Protein AF-A0A850EZS3-F1 (afdb_monomer_lite)

Radius of gyration: 17.4 Å; chains: 1; bounding box: 46×22×54 Å

pLDDT: mean 84.57, std 13.51, range [43.41, 96.56]

Secondary structure (DSSP, 8-state):
--HHHHHHTS-SHHHHHHHHHHHHHHHHHHHHHHHHHHHT-HHHHHHHHHHHHHHHHHHHHHHHHTHHHHHHTS-----GGG-HHHHHHHHHHHHHHHTTPPP--S----

Sequence (110 aa):
MSYEDIVISQSILPPVFYHLISIVFFFFLLYGKSLVTRKKNRMIFILYTLFVIFSASVQFALFTHGTKFAQGFLHINLNVDAYDSIWYGALFYALAYLFAMPRNIFVKYV

Foldseek 3Di:
DDPVVLLVPDDPVLLVVLLVVLVVVLVVLLVLLVVLLVVPDPVSLVVSLVVLLVQLVLLVCCLPVPQCCCCPPVVHNDRRVSDPSSNVVSNVSSVSSNVSRHDDPPDDDD

Structure (mmCIF, N/CA/C/O backbone):
data_AF-A0A850EZS3-F1
#
_entry.id   AF-A0A850EZS3-F1
#
loop_
_atom_site.group_PDB
_atom_site.id
_atom_site.type_symbol
_atom_site.label_atom_id
_atom_site.label_alt_id
_atom_site.label_comp_id
_atom_site.label_asym_id
_atom_site.label_entity_id
_atom_site.label_seq_id
_atom_site.pdbx_PDB_ins_code
_atom_site.Cartn_x
_atom_site.Cartn_y
_atom_site.Cartn_z
_atom_site.occupancy
_atom_site.B_iso_or_equiv
_atom_site.auth_seq_id
_atom_site.auth_comp_id
_atom_site.auth_asym_id
_atom_site.auth_atom_id
_atom_site.pdbx_PDB_model_num
ATOM 1 N N . MET A 1 1 ? 26.120 -5.586 -26.198 1.00 46.16 1 MET A N 1
ATOM 2 C CA . MET A 1 1 ? 25.334 -4.495 -25.589 1.00 46.16 1 MET A CA 1
ATOM 3 C C . MET A 1 1 ? 25.195 -4.852 -24.124 1.00 46.16 1 MET A C 1
ATOM 5 O O . MET A 1 1 ? 24.742 -5.959 -23.851 1.00 46.16 1 MET A O 1
ATOM 9 N N . SER A 1 2 ? 25.767 -4.047 -23.230 1.00 43.41 2 SER A N 1
ATOM 10 C CA . SER A 1 2 ? 25.884 -4.396 -21.811 1.00 43.41 2 SER A CA 1
ATOM 11 C C . SER A 1 2 ? 24.519 -4.252 -21.140 1.00 43.41 2 SER A C 1
ATOM 13 O O . SER A 1 2 ? 23.756 -3.359 -21.496 1.00 43.41 2 SER A O 1
ATOM 15 N N . TYR A 1 3 ? 24.193 -5.132 -20.191 1.00 52.84 3 TYR A N 1
ATOM 16 C CA . TYR A 1 3 ? 22.919 -5.129 -19.452 1.00 52.84 3 TYR A CA 1
ATOM 17 C C . TYR A 1 3 ? 22.612 -3.762 -18.810 1.00 52.84 3 TYR A C 1
ATOM 19 O O . TYR A 1 3 ? 21.455 -3.366 -18.697 1.00 52.84 3 TYR A O 1
ATOM 27 N N . GLU A 1 4 ? 23.656 -3.006 -18.469 1.00 51.84 4 GLU A N 1
ATOM 28 C CA . GLU A 1 4 ? 23.558 -1.676 -17.863 1.00 51.84 4 GLU A CA 1
ATOM 29 C C . GLU A 1 4 ? 23.021 -0.596 -18.821 1.00 51.84 4 GLU A C 1
ATOM 31 O O . GLU A 1 4 ? 22.343 0.331 -18.378 1.00 51.84 4 GLU A O 1
ATOM 36 N N . ASP A 1 5 ? 23.219 -0.747 -20.136 1.00 47.06 5 ASP A N 1
ATOM 37 C CA . ASP A 1 5 ? 22.783 0.243 -21.134 1.00 47.06 5 ASP A CA 1
ATOM 38 C C . ASP A 1 5 ? 21.255 0.223 -21.345 1.00 47.06 5 ASP A C 1
ATOM 40 O O . ASP A 1 5 ? 20.651 1.224 -21.733 1.00 47.06 5 ASP A O 1
ATOM 44 N N . ILE A 1 6 ? 20.606 -0.915 -21.072 1.00 50.97 6 ILE A N 1
ATOM 45 C CA . ILE A 1 6 ? 19.158 -1.104 -21.261 1.00 50.97 6 ILE A CA 1
ATOM 46 C C . ILE A 1 6 ? 18.370 -0.461 -20.109 1.00 50.97 6 ILE A C 1
ATOM 48 O O . ILE A 1 6 ? 17.273 0.059 -20.321 1.00 50.97 6 ILE A O 1
ATOM 52 N N . VAL A 1 7 ? 18.942 -0.436 -18.900 1.00 51.28 7 VAL A N 1
ATOM 53 C CA . VAL A 1 7 ? 18.282 0.094 -17.695 1.00 51.28 7 VAL A CA 1
ATOM 54 C C . VAL A 1 7 ? 18.208 1.627 -17.716 1.00 51.28 7 VAL A C 1
ATOM 56 O O . VAL A 1 7 ? 17.228 2.203 -17.249 1.00 51.28 7 VAL A O 1
ATOM 59 N N . ILE A 1 8 ? 19.192 2.306 -18.317 1.00 50.16 8 ILE A N 1
ATOM 60 C CA . ILE A 1 8 ? 19.271 3.780 -18.319 1.00 50.16 8 ILE A CA 1
ATOM 61 C C . ILE A 1 8 ? 18.353 4.417 -19.383 1.00 50.16 8 ILE A C 1
ATOM 63 O O . ILE A 1 8 ? 18.005 5.592 -19.279 1.00 50.16 8 ILE A O 1
ATOM 67 N N . SER A 1 9 ? 17.882 3.656 -20.378 1.00 53.97 9 SER A N 1
ATOM 68 C CA . SER A 1 9 ? 16.988 4.189 -21.421 1.00 53.97 9 SER A CA 1
ATOM 69 C C . SER A 1 9 ? 15.525 4.343 -20.977 1.00 53.97 9 SER A C 1
ATOM 71 O O . SER A 1 9 ? 14.728 4.931 -21.715 1.00 53.97 9 SER A O 1
ATOM 73 N N . GLN A 1 10 ? 15.132 3.806 -19.819 1.00 60.50 10 GLN A N 1
ATOM 74 C CA . GLN A 1 10 ? 13.751 3.892 -19.349 1.00 60.50 10 GLN A CA 1
ATOM 75 C C . GLN A 1 10 ? 13.536 5.125 -18.471 1.00 60.50 10 GLN A C 1
ATOM 77 O O . GLN A 1 10 ? 14.315 5.418 -17.568 1.00 60.50 10 GLN A O 1
ATOM 82 N N . SER A 1 11 ? 12.453 5.864 -18.732 1.00 72.56 11 SER A N 1
ATOM 83 C CA . SER A 1 11 ? 12.116 7.054 -17.948 1.00 72.56 11 SER A CA 1
ATOM 84 C C . SER A 1 11 ?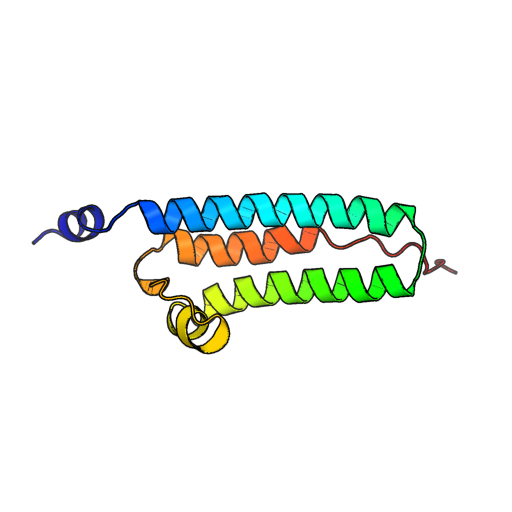 11.981 6.695 -16.466 1.00 72.56 11 SER A C 1
ATOM 86 O O . SER A 1 11 ? 11.304 5.728 -16.126 1.00 72.56 11 SER A O 1
ATOM 88 N N . ILE A 1 12 ? 12.595 7.489 -15.587 1.00 77.19 12 ILE A N 1
ATOM 89 C CA . ILE A 1 12 ? 12.547 7.319 -14.122 1.00 77.19 12 ILE A CA 1
ATOM 90 C C . ILE A 1 12 ? 11.206 7.816 -13.542 1.00 77.19 12 ILE A C 1
ATOM 92 O O . ILE A 1 12 ? 10.863 7.543 -12.392 1.00 77.19 12 ILE A O 1
ATOM 96 N N . LEU A 1 13 ? 10.403 8.527 -14.342 1.00 78.44 13 LEU A N 1
ATOM 97 C CA . LEU A 1 13 ? 9.148 9.137 -13.902 1.00 78.44 13 LEU A CA 1
ATOM 98 C C . LEU A 1 13 ? 8.103 8.119 -13.399 1.00 78.44 13 LEU A C 1
ATOM 100 O O . LEU A 1 13 ? 7.554 8.359 -12.322 1.00 78.44 13 LEU A O 1
ATOM 104 N N . PRO A 1 14 ? 7.812 6.993 -14.088 1.00 83.00 14 PRO A N 1
ATOM 105 C CA . PRO A 1 14 ? 6.757 6.077 -13.653 1.00 83.00 14 PRO A CA 1
ATOM 106 C C . PRO A 1 14 ? 7.010 5.459 -12.266 1.00 83.00 14 PRO A C 1
ATOM 108 O O . PRO A 1 14 ? 6.089 5.504 -11.446 1.00 83.00 14 PRO A O 1
ATOM 111 N N . PRO A 1 15 ? 8.228 4.980 -11.928 1.00 85.94 15 PRO A N 1
ATOM 112 C CA . PRO A 1 15 ? 8.539 4.548 -10.565 1.00 85.94 15 PRO A CA 1
ATOM 113 C C . PRO A 1 15 ? 8.350 5.649 -9.518 1.00 85.94 15 PRO A C 1
ATOM 115 O O . PRO A 1 15 ? 7.741 5.407 -8.477 1.00 85.94 15 PRO A O 1
ATOM 118 N N . VAL A 1 16 ? 8.818 6.871 -9.793 1.00 87.38 16 VAL A N 1
ATOM 119 C CA . VAL A 1 16 ? 8.709 7.999 -8.851 1.00 87.38 16 VAL A CA 1
ATOM 120 C C . VAL A 1 16 ? 7.248 8.337 -8.565 1.00 87.38 16 VAL A C 1
ATOM 122 O O . VAL A 1 16 ? 6.861 8.454 -7.401 1.00 87.38 16 VAL A O 1
ATOM 125 N N . PHE A 1 17 ? 6.414 8.440 -9.602 1.00 88.12 17 PHE A N 1
ATOM 126 C CA . PHE A 1 17 ? 4.981 8.690 -9.435 1.00 88.12 17 PHE A CA 1
ATOM 127 C C . PHE A 1 17 ? 4.285 7.555 -8.687 1.00 88.12 17 PHE A C 1
ATOM 129 O O . PHE A 1 17 ? 3.490 7.820 -7.785 1.00 88.12 17 PHE A O 1
ATOM 136 N N . TYR A 1 18 ? 4.608 6.302 -9.013 1.00 90.81 18 TYR A N 1
ATOM 137 C CA . TYR A 1 18 ? 4.054 5.138 -8.328 1.00 90.81 18 TYR A CA 1
ATOM 138 C C . TYR A 1 18 ? 4.356 5.160 -6.822 1.00 90.81 18 TYR A C 1
ATOM 140 O O . TYR A 1 18 ? 3.442 5.011 -6.003 1.00 90.81 18 TYR A O 1
ATOM 148 N N . HIS A 1 19 ? 5.614 5.402 -6.442 1.00 92.75 19 HIS A N 1
ATOM 149 C CA . HIS A 1 19 ? 6.012 5.485 -5.038 1.00 92.75 19 HIS A CA 1
ATOM 150 C C . HIS A 1 19 ? 5.371 6.683 -4.333 1.00 92.75 19 HIS A C 1
ATOM 152 O O . HIS A 1 19 ? 4.853 6.530 -3.226 1.00 92.75 19 HIS A O 1
ATOM 158 N N . LEU A 1 20 ? 5.330 7.854 -4.976 1.00 93.94 20 LEU A N 1
ATOM 159 C CA . LEU A 1 20 ? 4.704 9.052 -4.416 1.00 93.94 20 LEU A CA 1
ATOM 160 C C . LEU A 1 20 ? 3.219 8.817 -4.109 1.00 93.94 20 LEU A C 1
ATOM 162 O O . LEU A 1 20 ? 2.776 9.066 -2.988 1.00 93.94 20 LEU A O 1
ATOM 166 N N . ILE A 1 21 ? 2.462 8.288 -5.074 1.00 93.50 21 ILE A N 1
ATOM 167 C CA . ILE A 1 21 ? 1.034 7.988 -4.907 1.00 93.50 21 ILE A CA 1
ATOM 168 C C . ILE A 1 21 ? 0.840 6.939 -3.811 1.00 93.50 21 ILE A C 1
ATOM 170 O O . ILE A 1 21 ? -0.009 7.113 -2.937 1.00 93.50 21 ILE A O 1
ATOM 174 N N . SER A 1 22 ? 1.655 5.882 -3.809 1.00 94.25 22 SER A N 1
ATOM 175 C CA . SER A 1 22 ? 1.545 4.803 -2.825 1.00 94.25 22 SER A CA 1
ATOM 176 C C . SER A 1 22 ? 1.835 5.277 -1.398 1.00 94.25 22 SER A C 1
ATOM 178 O O . SER A 1 22 ? 1.159 4.835 -0.466 1.00 94.25 22 SER A O 1
ATOM 180 N N . ILE A 1 23 ? 2.784 6.204 -1.221 1.00 95.50 23 ILE A N 1
ATOM 181 C CA . ILE A 1 23 ? 3.102 6.844 0.065 1.00 95.50 23 ILE A CA 1
ATOM 182 C C . ILE A 1 23 ? 1.966 7.767 0.513 1.00 95.50 23 ILE A C 1
ATOM 184 O O . ILE A 1 23 ? 1.509 7.667 1.652 1.00 95.50 23 ILE A O 1
ATOM 188 N N . VAL A 1 24 ? 1.483 8.649 -0.365 1.00 96.56 24 VAL A N 1
ATOM 189 C CA . VAL A 1 24 ? 0.368 9.559 -0.049 1.00 96.56 24 VAL A CA 1
ATOM 190 C C . VAL A 1 24 ? -0.868 8.759 0.356 1.00 96.56 24 VAL A C 1
ATOM 192 O O . VAL A 1 24 ? -1.505 9.059 1.368 1.00 96.56 24 VAL A O 1
ATOM 195 N N . PHE A 1 25 ? -1.168 7.689 -0.379 1.00 96.44 25 PHE A N 1
ATOM 196 C CA . PHE A 1 25 ? -2.274 6.799 -0.061 1.00 96.44 25 PHE A CA 1
ATOM 197 C C . PHE A 1 25 ? -2.066 6.074 1.274 1.00 96.44 25 PHE A C 1
ATOM 199 O O . PHE A 1 25 ? -3.001 5.970 2.065 1.00 96.44 25 PHE A O 1
ATOM 206 N N . PHE A 1 26 ? -0.841 5.651 1.597 1.00 95.81 26 PHE A N 1
ATOM 207 C CA . PHE A 1 26 ? -0.543 5.070 2.905 1.00 95.81 26 PHE A CA 1
ATOM 208 C C . PHE A 1 26 ? -0.835 6.038 4.058 1.00 95.81 26 PHE A C 1
ATOM 210 O O . PHE A 1 26 ? -1.501 5.666 5.025 1.00 95.81 26 PHE A O 1
ATOM 217 N N . PHE A 1 27 ? -0.398 7.296 3.953 1.00 96.00 27 PHE A N 1
ATOM 218 C CA . PHE A 1 27 ? -0.709 8.315 4.959 1.00 96.00 27 PHE A CA 1
ATOM 219 C C . PHE A 1 27 ? -2.212 8.589 5.058 1.00 96.00 27 PHE A C 1
ATOM 221 O O . PHE A 1 27 ? -2.734 8.743 6.165 1.00 96.00 27 PHE A O 1
ATOM 228 N N . PHE A 1 28 ? -2.924 8.580 3.930 1.00 96.25 28 PHE A N 1
ATOM 229 C CA . PHE A 1 28 ? -4.382 8.667 3.913 1.00 96.25 28 PHE A CA 1
ATOM 230 C C . PHE A 1 28 ? -5.033 7.501 4.673 1.00 96.25 28 PHE A C 1
ATOM 232 O O . PHE A 1 28 ? -5.932 7.725 5.489 1.00 96.25 28 PHE A O 1
ATOM 239 N N . LEU A 1 29 ? -4.543 6.269 4.492 1.00 95.69 29 LEU A N 1
ATOM 240 C CA . LEU A 1 29 ? -4.985 5.126 5.289 1.00 95.69 29 LEU A CA 1
ATOM 241 C C . LEU A 1 29 ? -4.684 5.355 6.782 1.00 95.69 29 LEU A C 1
ATOM 243 O O . LEU A 1 29 ? -5.585 5.294 7.613 1.00 95.69 29 LEU A O 1
ATOM 247 N N . LEU A 1 30 ? -3.463 5.726 7.163 1.00 94.50 30 LEU A N 1
ATOM 248 C CA . LEU A 1 30 ? -3.138 5.986 8.574 1.00 94.50 30 LEU A CA 1
ATOM 249 C C . LEU A 1 30 ? -4.034 7.062 9.215 1.00 94.50 30 LEU A C 1
ATOM 251 O O . LEU A 1 30 ? -4.455 6.923 10.368 1.00 94.50 30 LEU A O 1
ATOM 255 N N . TYR A 1 31 ? -4.381 8.106 8.467 1.00 94.12 31 TYR A N 1
ATOM 256 C CA . TYR A 1 31 ? -5.334 9.116 8.915 1.00 94.12 31 TYR A CA 1
ATOM 257 C C . TYR A 1 31 ? -6.748 8.536 9.091 1.00 94.12 31 TYR A C 1
ATOM 259 O O . TYR A 1 31 ? -7.374 8.725 10.141 1.00 94.12 31 TYR A O 1
ATOM 267 N N . GLY A 1 32 ? -7.225 7.754 8.117 1.00 92.44 32 GLY A N 1
ATOM 268 C CA . GLY A 1 32 ? -8.506 7.046 8.181 1.00 92.44 32 GLY A CA 1
ATOM 269 C C . GLY A 1 32 ? -8.620 6.136 9.407 1.00 92.44 32 GLY A C 1
ATOM 270 O O . GLY A 1 32 ? -9.618 6.199 10.131 1.00 92.44 32 GLY A O 1
ATOM 271 N N . LYS A 1 33 ? -7.562 5.380 9.725 1.00 93.19 33 LYS A N 1
ATOM 272 C CA . LYS A 1 33 ? -7.460 4.558 10.942 1.00 93.19 33 LYS A CA 1
ATOM 273 C C . LYS A 1 33 ? -7.732 5.371 12.208 1.00 93.19 33 LYS A C 1
ATOM 275 O O . LYS A 1 33 ? -8.493 4.927 13.073 1.00 93.19 33 LYS A O 1
ATOM 280 N N . SER A 1 34 ? -7.135 6.559 12.326 1.00 90.44 34 SER A N 1
ATOM 281 C CA . SER A 1 34 ? -7.329 7.451 13.478 1.00 90.44 34 SER A CA 1
ATOM 282 C C . SER A 1 34 ? -8.788 7.905 13.601 1.00 90.44 34 SER A C 1
ATOM 284 O O . SER A 1 34 ? -9.384 7.810 14.678 1.00 90.44 34 SER A O 1
ATOM 286 N N . LEU A 1 35 ? -9.411 8.314 12.492 1.00 89.94 35 LEU A N 1
ATOM 287 C CA . LEU A 1 35 ? -10.813 8.745 12.469 1.00 89.94 35 LEU A CA 1
ATOM 288 C C . LEU A 1 35 ? -11.789 7.622 12.837 1.00 89.94 35 LEU A C 1
ATOM 290 O O . LEU A 1 35 ? -12.690 7.824 13.654 1.00 89.94 35 LEU A O 1
ATOM 294 N N . VAL A 1 36 ? -11.604 6.435 12.260 1.00 89.69 36 VAL A N 1
ATOM 295 C CA . VAL A 1 36 ? -12.452 5.258 12.504 1.00 89.69 36 VAL A CA 1
ATOM 296 C C . VAL A 1 36 ? -12.371 4.837 13.969 1.00 89.69 36 VAL A C 1
ATOM 298 O O . VAL A 1 36 ? -13.399 4.594 14.603 1.00 89.69 36 VAL A O 1
ATOM 301 N N . THR A 1 37 ? -11.161 4.843 14.538 1.00 87.19 37 THR A N 1
ATOM 302 C CA . THR A 1 37 ? -10.931 4.518 15.954 1.00 87.19 37 THR A CA 1
ATOM 303 C C . THR A 1 37 ? -11.633 5.515 16.883 1.00 87.19 37 THR A C 1
ATOM 305 O O . THR A 1 37 ? -12.228 5.113 17.882 1.00 87.19 37 THR A O 1
ATOM 308 N N . ARG A 1 38 ? -11.636 6.813 16.542 1.00 87.19 38 ARG A N 1
ATOM 309 C CA . ARG A 1 38 ? -12.324 7.859 17.322 1.00 87.19 38 ARG A CA 1
ATOM 310 C C . ARG A 1 38 ? -13.847 7.755 17.258 1.00 87.19 38 ARG A C 1
ATOM 312 O O . ARG A 1 38 ? -14.502 7.968 18.273 1.00 87.19 38 ARG A O 1
ATOM 319 N N . LYS A 1 39 ? -14.417 7.414 16.096 1.00 86.12 39 LYS A N 1
ATOM 320 C CA . LYS A 1 39 ? -15.879 7.323 15.912 1.00 86.12 39 LYS A CA 1
ATOM 321 C C . LYS A 1 39 ? -16.527 6.177 16.694 1.00 86.12 39 LYS A C 1
ATOM 323 O O . LYS A 1 39 ? -17.735 6.226 16.896 1.00 86.12 39 LYS A O 1
ATOM 328 N N . LYS A 1 40 ? -15.762 5.152 17.102 1.00 81.06 40 LYS A N 1
ATOM 329 C CA . LYS A 1 40 ? -16.245 3.979 17.863 1.00 81.06 40 LYS A CA 1
ATOM 330 C C . LYS A 1 40 ? -17.532 3.355 17.293 1.00 81.06 40 LYS A C 1
ATOM 332 O O . LYS A 1 40 ? -18.351 2.818 18.031 1.00 81.06 40 LYS A O 1
ATOM 337 N N . ASN A 1 41 ? -17.698 3.383 15.970 1.00 86.81 41 ASN A N 1
ATOM 338 C CA . ASN A 1 41 ? -18.835 2.773 15.284 1.00 86.81 41 ASN A CA 1
ATOM 339 C C . ASN A 1 41 ? -18.400 1.463 14.616 1.00 86.81 41 ASN A C 1
ATOM 341 O O . ASN A 1 41 ? -17.486 1.454 13.789 1.00 86.81 41 ASN A O 1
ATOM 345 N N . ARG A 1 42 ? -19.078 0.363 14.962 1.00 86.62 42 ARG A N 1
ATOM 346 C CA . ARG A 1 42 ? -18.752 -0.986 14.486 1.00 86.62 42 ARG A CA 1
ATOM 347 C C . ARG A 1 42 ? -18.864 -1.131 12.968 1.00 86.62 42 ARG A C 1
ATOM 349 O O . ARG A 1 42 ? -17.995 -1.753 12.370 1.00 86.62 42 ARG A O 1
ATOM 356 N N . MET A 1 43 ? -19.886 -0.550 12.340 1.00 88.38 43 MET A N 1
ATOM 357 C CA . MET A 1 43 ? -20.054 -0.652 10.883 1.00 88.38 43 MET A CA 1
ATOM 358 C C . MET A 1 43 ? -18.930 0.075 10.144 1.00 88.38 43 MET A C 1
ATOM 360 O O . MET A 1 43 ? -18.334 -0.477 9.225 1.00 88.38 43 MET A O 1
ATOM 364 N N . ILE A 1 44 ? -18.578 1.278 10.607 1.00 89.75 44 ILE A N 1
ATOM 365 C CA . ILE A 1 44 ? -17.477 2.066 10.034 1.00 89.75 44 ILE A CA 1
ATOM 366 C C . ILE A 1 44 ? -16.145 1.324 10.201 1.00 89.75 44 ILE A C 1
ATOM 368 O O . ILE A 1 44 ? -15.339 1.304 9.277 1.00 89.75 44 ILE A O 1
ATOM 372 N N . PHE A 1 45 ? -15.931 0.673 11.348 1.00 90.94 45 PHE A N 1
ATOM 373 C CA . PHE A 1 45 ? -14.766 -0.180 11.577 1.00 90.94 45 PHE A CA 1
ATOM 374 C C . PHE A 1 45 ? -14.679 -1.330 10.569 1.00 90.94 45 PHE A C 1
ATOM 376 O O . PHE A 1 45 ? -13.634 -1.501 9.952 1.00 90.94 45 PHE A O 1
ATOM 383 N N . ILE A 1 46 ? -15.762 -2.089 10.370 1.00 91.62 46 ILE A N 1
ATOM 384 C CA . ILE A 1 46 ? -15.770 -3.235 9.445 1.00 91.62 46 ILE A CA 1
ATOM 385 C C . ILE A 1 46 ? -15.497 -2.772 8.012 1.00 91.62 46 ILE A C 1
ATOM 387 O O . ILE A 1 46 ? -14.601 -3.307 7.363 1.00 91.62 46 ILE A O 1
ATOM 391 N N . LEU A 1 47 ? -16.225 -1.756 7.537 1.00 94.31 47 LEU A N 1
ATOM 392 C CA . LEU A 1 47 ? -16.063 -1.230 6.179 1.00 94.31 47 LEU A CA 1
ATOM 393 C C . LEU A 1 47 ? -14.645 -0.710 5.938 1.00 94.31 47 LEU A C 1
ATOM 395 O O . LEU A 1 47 ? -14.052 -0.986 4.899 1.00 94.31 47 LEU A O 1
ATOM 399 N N . TYR A 1 48 ? -14.080 -0.002 6.915 1.00 94.12 48 TYR A N 1
ATOM 400 C CA . TYR A 1 48 ? -12.725 0.514 6.804 1.00 94.12 48 TYR A CA 1
ATOM 401 C C . TYR A 1 48 ? -11.670 -0.602 6.818 1.00 94.12 48 TYR A C 1
ATOM 403 O O . TYR A 1 48 ? -10.734 -0.569 6.025 1.00 94.12 48 TYR A O 1
ATOM 411 N N . THR A 1 49 ? -11.829 -1.627 7.659 1.00 93.00 49 THR A N 1
ATOM 412 C CA . THR A 1 49 ? -10.939 -2.798 7.649 1.00 93.00 49 THR A CA 1
ATOM 413 C C . THR A 1 49 ? -10.976 -3.513 6.298 1.00 93.00 49 THR A C 1
ATOM 415 O O . THR A 1 49 ? -9.920 -3.819 5.748 1.00 93.00 49 THR A O 1
ATOM 418 N N . LEU A 1 50 ? -12.166 -3.727 5.725 1.00 95.00 50 LEU A N 1
ATOM 419 C CA . LEU A 1 50 ? -12.309 -4.311 4.386 1.00 95.00 50 LEU A CA 1
ATOM 420 C C . LEU A 1 50 ? -11.641 -3.443 3.315 1.00 95.00 50 LEU A C 1
ATOM 422 O O . LEU A 1 50 ? -10.965 -3.972 2.440 1.00 95.00 50 LEU A O 1
ATOM 426 N N . PHE A 1 51 ? -11.768 -2.120 3.415 1.00 95.12 51 PHE A N 1
ATOM 427 C CA . PHE A 1 51 ? -11.114 -1.182 2.506 1.00 95.12 51 PHE A CA 1
ATOM 428 C C . PHE A 1 51 ? -9.580 -1.253 2.575 1.00 95.12 51 PHE A C 1
ATOM 430 O O . PHE A 1 51 ? -8.914 -1.265 1.536 1.00 95.12 51 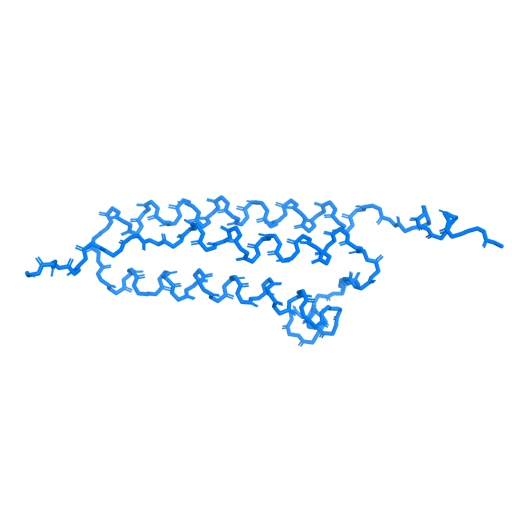PHE A O 1
ATOM 437 N N . VAL A 1 52 ? -9.005 -1.352 3.779 1.00 95.62 52 VAL A N 1
ATOM 438 C CA . VAL A 1 52 ? -7.554 -1.532 3.966 1.00 95.62 52 VAL A CA 1
ATOM 439 C C . VAL A 1 52 ? -7.092 -2.858 3.361 1.00 95.62 52 VAL A C 1
ATOM 441 O O . VAL A 1 52 ? -6.115 -2.876 2.614 1.00 95.62 52 VAL A O 1
ATOM 444 N N . ILE A 1 53 ? -7.809 -3.955 3.629 1.00 95.69 53 ILE A N 1
ATOM 445 C CA . ILE A 1 53 ? -7.488 -5.283 3.081 1.00 95.69 53 ILE A CA 1
ATOM 446 C C . ILE A 1 53 ? -7.573 -5.273 1.555 1.00 95.69 53 ILE A C 1
ATOM 448 O O . ILE A 1 53 ? -6.668 -5.777 0.892 1.00 95.69 53 ILE A O 1
ATOM 452 N N . PHE A 1 54 ? -8.620 -4.674 0.988 1.00 95.44 54 PHE A N 1
ATOM 453 C CA . PHE A 1 54 ? -8.769 -4.534 -0.458 1.00 95.44 54 PHE A CA 1
ATO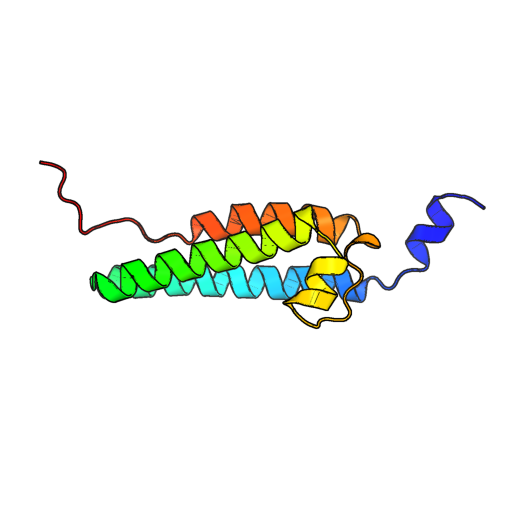M 454 C C . PHE A 1 54 ? -7.594 -3.760 -1.062 1.00 95.44 54 PHE A C 1
ATOM 456 O O . PHE A 1 54 ? -6.977 -4.225 -2.014 1.00 95.44 54 PHE A O 1
ATOM 463 N N . SER A 1 55 ? -7.215 -2.634 -0.457 1.00 95.56 55 SER A N 1
ATOM 464 C CA . SER A 1 55 ? -6.085 -1.824 -0.920 1.00 95.56 55 SER A CA 1
ATOM 465 C C . SER A 1 55 ? -4.759 -2.591 -0.887 1.00 95.56 55 SER A C 1
ATOM 467 O O . SER A 1 55 ? -3.985 -2.540 -1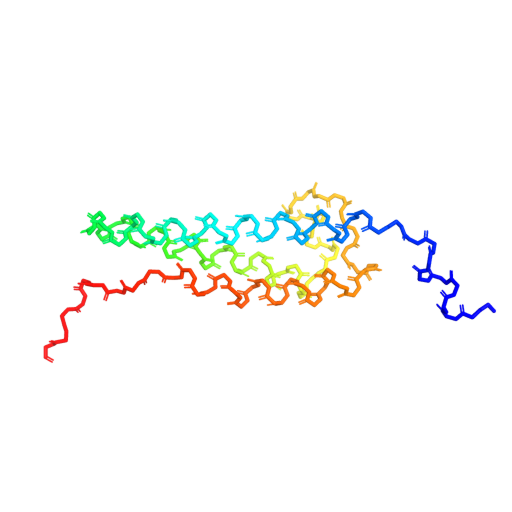.841 1.00 95.56 55 SER A O 1
ATOM 469 N N . ALA A 1 56 ? -4.501 -3.336 0.192 1.00 95.31 56 ALA A N 1
ATOM 470 C CA . ALA A 1 56 ? -3.331 -4.206 0.293 1.00 95.31 56 ALA A CA 1
ATOM 471 C C . ALA A 1 56 ? -3.370 -5.336 -0.752 1.00 95.31 56 ALA A C 1
ATOM 473 O O . ALA A 1 56 ? -2.351 -5.652 -1.361 1.00 95.31 56 ALA A O 1
ATOM 474 N N . SER A 1 57 ? -4.553 -5.897 -1.010 1.00 95.25 57 SER A N 1
ATOM 475 C CA . SER A 1 57 ? -4.756 -6.949 -2.013 1.00 95.25 57 SER A CA 1
ATOM 476 C C . SER A 1 57 ? -4.508 -6.444 -3.432 1.00 95.25 57 SER A C 1
ATOM 478 O O . SER A 1 57 ? -3.940 -7.174 -4.232 1.00 95.25 57 SER A O 1
ATOM 480 N N . VAL A 1 58 ? -4.865 -5.194 -3.744 1.00 93.25 58 VAL A N 1
ATOM 481 C CA . VAL A 1 58 ? -4.548 -4.560 -5.036 1.00 93.25 58 VAL A CA 1
ATOM 482 C C . VAL A 1 58 ? -3.035 -4.447 -5.229 1.00 93.25 58 VAL A C 1
ATOM 484 O O . VAL A 1 58 ? -2.534 -4.806 -6.290 1.00 93.25 58 VAL A O 1
ATOM 487 N N . GLN A 1 59 ? -2.292 -4.010 -4.207 1.00 94.38 59 GLN A N 1
ATOM 488 C CA . GLN A 1 59 ? -0.825 -3.948 -4.271 1.00 94.38 59 GLN A CA 1
ATOM 489 C C . GLN A 1 59 ? -0.202 -5.350 -4.392 1.00 94.38 59 GLN A C 1
ATOM 491 O O . GLN A 1 59 ? 0.717 -5.567 -5.177 1.00 94.38 59 GLN A O 1
ATOM 496 N N . PHE A 1 60 ? -0.749 -6.341 -3.689 1.00 93.81 60 PHE A N 1
ATOM 497 C CA . PHE A 1 60 ? -0.304 -7.730 -3.808 1.00 93.81 60 PHE A CA 1
ATOM 498 C C . PHE A 1 60 ? -0.624 -8.342 -5.185 1.00 93.81 60 PHE A C 1
ATOM 500 O O . PHE A 1 60 ? 0.182 -9.082 -5.748 1.00 93.81 60 PHE A O 1
ATOM 507 N N . ALA A 1 61 ? -1.776 -8.011 -5.767 1.00 92.75 61 ALA A N 1
ATOM 508 C CA . ALA A 1 61 ? -2.144 -8.405 -7.123 1.00 92.75 61 ALA A CA 1
ATOM 509 C C . ALA A 1 61 ? -1.217 -7.759 -8.164 1.00 92.75 61 ALA A C 1
ATOM 511 O O . ALA A 1 61 ? -0.808 -8.415 -9.119 1.00 92.75 61 ALA A O 1
ATOM 512 N N . LEU A 1 62 ? -0.817 -6.504 -7.944 1.00 91.12 62 LEU A N 1
ATOM 513 C CA . LEU A 1 62 ? 0.175 -5.820 -8.770 1.00 91.12 62 LEU A CA 1
ATOM 514 C C . LEU A 1 62 ? 1.543 -6.519 -8.706 1.00 91.12 62 LEU A C 1
ATOM 516 O O . LEU A 1 62 ? 2.189 -6.681 -9.734 1.00 91.12 62 LEU A O 1
ATOM 520 N N . PHE A 1 63 ? 1.957 -6.997 -7.530 1.00 92.12 63 PHE A N 1
ATOM 521 C CA . PHE A 1 63 ? 3.176 -7.796 -7.377 1.00 92.12 63 PHE A CA 1
ATOM 522 C C . PHE A 1 63 ? 3.075 -9.171 -8.064 1.00 92.12 63 PHE A C 1
ATOM 524 O O . PHE A 1 63 ? 4.003 -9.611 -8.732 1.00 92.12 63 PHE A O 1
ATOM 531 N N . THR A 1 64 ? 1.949 -9.869 -7.938 1.00 91.25 64 THR A N 1
ATOM 532 C CA . THR A 1 64 ? 1.812 -11.247 -8.453 1.00 91.25 64 THR A CA 1
ATOM 533 C C . THR A 1 64 ? 1.536 -11.328 -9.954 1.00 91.25 64 THR A C 1
ATOM 535 O O . THR A 1 64 ? 1.986 -12.265 -10.610 1.00 91.25 64 THR A O 1
ATOM 538 N N . HIS A 1 65 ? 0.797 -10.368 -10.508 1.00 89.12 65 HIS A N 1
ATOM 539 C CA . HIS A 1 65 ? 0.349 -10.378 -11.903 1.00 89.12 65 HIS A CA 1
ATOM 540 C C . HIS A 1 65 ? 0.941 -9.245 -12.753 1.00 89.12 65 HIS A C 1
ATOM 542 O O . HIS A 1 65 ? 0.746 -9.249 -13.973 1.00 89.12 65 HIS A O 1
ATOM 548 N N . GLY A 1 66 ? 1.638 -8.288 -12.134 1.00 87.38 66 GLY A N 1
ATOM 549 C CA . GLY A 1 66 ? 2.424 -7.277 -12.831 1.00 87.38 66 GLY A CA 1
ATOM 550 C C . GLY A 1 66 ? 1.604 -6.404 -13.779 1.00 87.38 66 GLY A C 1
ATOM 551 O O . GLY A 1 66 ? 0.488 -5.963 -13.467 1.00 87.38 66 GLY A O 1
ATOM 552 N N . THR A 1 67 ? 2.146 -6.179 -14.976 1.00 85.56 67 THR A N 1
ATOM 553 C CA . THR A 1 67 ? 1.546 -5.309 -16.003 1.00 85.56 67 THR A CA 1
ATOM 554 C C . THR A 1 67 ? 0.154 -5.780 -16.432 1.00 85.56 67 THR A C 1
ATOM 556 O O . THR A 1 67 ? -0.724 -4.955 -16.699 1.00 85.56 67 THR A O 1
ATOM 559 N N . LYS A 1 68 ? -0.107 -7.096 -16.431 1.00 86.12 68 LYS A N 1
ATOM 560 C CA . LYS A 1 68 ? -1.417 -7.653 -16.821 1.00 86.12 68 LYS A CA 1
ATOM 561 C C . LYS A 1 68 ? -2.538 -7.204 -15.886 1.00 86.12 68 LYS A C 1
ATOM 563 O O . LYS A 1 68 ? -3.644 -6.932 -16.345 1.00 86.12 68 LYS A O 1
ATOM 568 N N . PHE A 1 69 ? -2.260 -7.095 -14.588 1.00 87.62 69 PHE A N 1
ATOM 569 C CA . PHE A 1 69 ? -3.241 -6.608 -13.619 1.00 87.62 69 PHE A CA 1
ATOM 570 C C . PHE A 1 69 ? -3.423 -5.089 -13.703 1.00 87.62 69 PHE A C 1
ATOM 572 O O . PHE A 1 69 ? -4.558 -4.610 -13.678 1.00 87.62 69 PHE A O 1
ATOM 579 N N . ALA A 1 70 ? -2.332 -4.337 -13.879 1.00 83.62 70 ALA A N 1
ATOM 580 C CA . ALA A 1 70 ? -2.393 -2.886 -14.057 1.00 83.62 70 ALA A CA 1
ATOM 581 C C . ALA A 1 70 ? -3.249 -2.489 -15.273 1.00 83.62 70 ALA A C 1
ATOM 583 O O . ALA A 1 70 ? -4.127 -1.633 -15.164 1.00 83.62 70 ALA A O 1
ATOM 584 N N . GLN A 1 71 ? -3.051 -3.153 -16.412 1.00 86.00 71 GLN A N 1
ATOM 585 C CA . GLN A 1 71 ? -3.801 -2.864 -17.634 1.00 86.00 71 GLN A CA 1
ATOM 586 C C . GLN A 1 71 ? -5.208 -3.472 -17.626 1.00 86.00 71 GLN A C 1
ATOM 588 O O . GLN A 1 71 ? -6.146 -2.823 -18.075 1.00 86.00 71 GLN A O 1
ATOM 593 N N . GLY A 1 72 ? -5.380 -4.693 -17.113 1.00 81.88 72 GLY A N 1
ATOM 594 C CA . GLY A 1 72 ? -6.663 -5.397 -17.172 1.00 81.88 72 GLY A CA 1
ATOM 595 C C . GLY A 1 72 ? -7.669 -4.967 -16.104 1.00 81.88 72 GLY A C 1
ATOM 596 O O . GLY A 1 72 ? -8.849 -4.815 -16.397 1.00 81.88 72 GLY A O 1
ATOM 597 N N . PHE A 1 73 ? -7.222 -4.778 -14.861 1.00 83.50 73 PHE A N 1
ATOM 598 C CA . PHE A 1 73 ? -8.113 -4.453 -13.744 1.00 83.50 73 PHE A CA 1
ATOM 599 C C . PHE A 1 73 ? -8.155 -2.950 -13.473 1.00 83.50 73 PHE A C 1
ATOM 601 O O . PHE A 1 73 ? -9.231 -2.363 -13.361 1.00 83.50 73 PHE A O 1
ATOM 608 N N . LEU A 1 74 ? -6.982 -2.312 -13.398 1.00 78.44 74 LEU A N 1
ATOM 609 C CA . LEU A 1 74 ? -6.887 -0.880 -13.107 1.00 78.44 74 LEU A CA 1
ATOM 610 C C . LEU A 1 74 ? -7.061 -0.006 -14.359 1.00 78.44 74 LEU A C 1
ATOM 612 O O . LEU A 1 74 ? -7.297 1.190 -14.214 1.00 78.44 74 LEU A O 1
ATOM 616 N N . HIS A 1 75 ? -6.982 -0.584 -15.565 1.00 81.81 75 HIS A N 1
ATOM 617 C CA . HIS A 1 75 ? -7.000 0.144 -16.842 1.00 81.81 75 HIS A CA 1
ATOM 618 C C . HIS A 1 75 ? -5.919 1.238 -16.931 1.00 81.81 75 HIS A C 1
ATOM 620 O O . HIS A 1 75 ? -6.079 2.242 -17.626 1.00 81.81 75 HIS A O 1
ATOM 626 N N . ILE A 1 76 ? -4.798 1.048 -16.228 1.00 77.69 76 ILE A N 1
ATOM 627 C CA . ILE A 1 76 ? -3.662 1.970 -16.225 1.00 77.69 76 ILE A CA 1
ATOM 628 C C . ILE A 1 76 ? -2.597 1.413 -17.161 1.00 77.69 76 ILE A C 1
ATOM 630 O O . ILE A 1 76 ? -2.189 0.257 -17.048 1.00 77.69 76 ILE A O 1
ATOM 634 N N . ASN A 1 77 ? -2.092 2.260 -18.056 1.00 75.56 77 ASN A N 1
ATOM 635 C CA . ASN A 1 77 ? -1.004 1.899 -18.957 1.00 75.56 77 ASN A CA 1
ATOM 636 C C . ASN A 1 77 ? 0.362 2.026 -18.251 1.00 75.56 77 ASN A C 1
ATOM 638 O O . ASN A 1 77 ? 1.202 2.843 -18.620 1.00 75.56 77 ASN A O 1
ATOM 642 N N . LEU A 1 78 ? 0.541 1.261 -17.170 1.00 74.06 78 LEU A N 1
ATOM 643 C CA . LEU A 1 78 ? 1.781 1.177 -16.401 1.00 74.06 78 LEU A CA 1
ATOM 644 C C . LEU A 1 78 ? 2.439 -0.174 -16.673 1.00 74.06 78 LEU A C 1
ATOM 646 O O . LEU A 1 78 ? 1.872 -1.216 -16.347 1.00 74.06 78 LEU A O 1
ATOM 650 N N . ASN A 1 79 ? 3.643 -0.150 -17.244 1.00 79.19 79 ASN A N 1
ATOM 651 C CA . ASN A 1 79 ? 4.439 -1.355 -17.437 1.00 79.19 79 ASN A CA 1
ATOM 652 C C . ASN A 1 79 ? 5.208 -1.681 -16.150 1.00 79.19 79 ASN A C 1
ATOM 654 O O . ASN A 1 79 ? 6.335 -1.236 -15.966 1.00 79.19 79 ASN A O 1
ATOM 658 N N . VAL A 1 80 ? 4.565 -2.406 -15.238 1.00 77.69 80 VAL A N 1
ATOM 659 C CA . VAL A 1 80 ? 5.130 -2.813 -13.941 1.00 77.69 80 VAL A CA 1
ATOM 660 C C . VAL A 1 80 ? 6.330 -3.739 -14.132 1.00 77.69 80 VAL A C 1
ATOM 662 O O . VAL A 1 80 ? 7.338 -3.576 -13.453 1.00 77.69 80 VAL A O 1
ATOM 665 N N . ASP A 1 81 ? 6.242 -4.651 -15.099 1.00 80.19 81 ASP A N 1
ATOM 666 C CA . ASP A 1 81 ? 7.257 -5.680 -15.364 1.00 80.19 81 ASP A CA 1
ATOM 667 C C . ASP A 1 81 ? 8.576 -5.094 -15.896 1.00 80.19 81 ASP A C 1
ATOM 669 O O . ASP A 1 81 ? 9.600 -5.768 -15.905 1.00 80.19 81 ASP A O 1
ATOM 673 N N . ALA A 1 82 ? 8.561 -3.835 -16.344 1.00 82.44 82 ALA A N 1
ATOM 674 C CA . ALA A 1 82 ? 9.756 -3.133 -16.798 1.00 82.44 82 ALA A CA 1
ATOM 675 C C . ALA A 1 82 ? 10.570 -2.497 -15.656 1.00 82.44 82 ALA A C 1
ATOM 677 O O . ALA A 1 82 ? 11.707 -2.086 -15.884 1.00 82.44 82 ALA A O 1
ATOM 678 N N . TYR A 1 83 ? 10.010 -2.401 -14.443 1.00 83.62 83 TYR A N 1
ATOM 679 C CA . TYR A 1 83 ? 10.639 -1.712 -13.317 1.00 83.62 83 TYR A CA 1
ATOM 680 C C . TYR A 1 83 ? 10.630 -2.568 -12.045 1.00 83.62 83 TYR A C 1
ATOM 682 O O . TYR A 1 83 ? 9.646 -2.582 -11.299 1.00 83.62 83 TYR A O 1
ATOM 690 N N . ASP A 1 84 ? 11.781 -3.156 -11.710 1.00 85.69 84 ASP A N 1
ATOM 691 C CA . ASP A 1 84 ? 11.970 -3.932 -10.473 1.00 85.69 84 ASP A CA 1
ATOM 692 C C . ASP A 1 8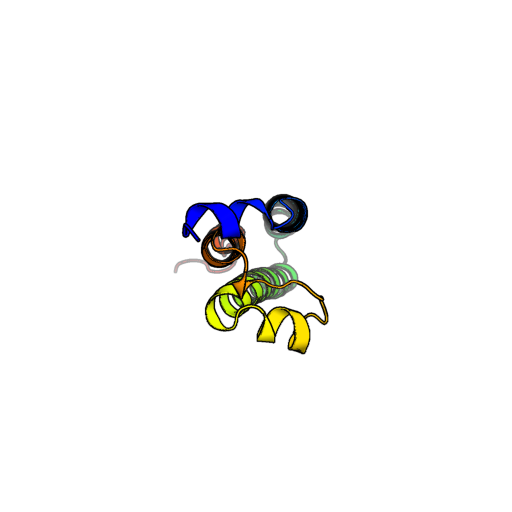4 ? 11.573 -3.141 -9.215 1.00 85.69 84 ASP A C 1
ATOM 694 O O . ASP A 1 84 ? 10.981 -3.687 -8.285 1.00 85.69 84 ASP A O 1
ATOM 698 N N . SER A 1 85 ? 11.829 -1.827 -9.199 1.00 87.44 85 SER A N 1
ATOM 699 C CA . SER A 1 85 ? 11.442 -0.948 -8.086 1.00 87.44 85 SER A CA 1
ATOM 700 C C . SER A 1 85 ? 9.931 -0.917 -7.854 1.00 87.44 85 SER A C 1
ATOM 702 O O . SER A 1 85 ? 9.490 -0.906 -6.706 1.00 87.44 85 SER A O 1
ATOM 704 N N . ILE A 1 86 ? 9.125 -0.902 -8.922 1.00 88.25 86 ILE A N 1
ATOM 705 C CA . ILE A 1 86 ? 7.658 -0.908 -8.808 1.00 88.25 86 ILE A CA 1
ATOM 706 C C . ILE A 1 86 ? 7.202 -2.288 -8.348 1.00 88.25 86 ILE A C 1
ATOM 708 O O . ILE A 1 86 ? 6.347 -2.385 -7.472 1.00 88.25 86 ILE A O 1
ATOM 712 N N . TRP A 1 87 ? 7.809 -3.345 -8.887 1.00 88.62 87 TRP A N 1
ATOM 713 C CA . TRP A 1 87 ? 7.480 -4.720 -8.537 1.00 88.62 87 TRP A CA 1
ATOM 714 C C . TRP A 1 87 ? 7.723 -5.012 -7.048 1.00 88.62 87 TRP A C 1
ATOM 716 O O . TRP A 1 87 ? 6.786 -5.338 -6.317 1.00 88.62 87 TRP A O 1
ATOM 726 N N . TYR A 1 88 ? 8.940 -4.786 -6.544 1.00 91.25 88 TYR A N 1
ATOM 727 C CA . TYR A 1 88 ? 9.238 -4.935 -5.113 1.00 91.25 88 TYR A CA 1
ATOM 728 C C . TYR A 1 88 ? 8.523 -3.888 -4.250 1.00 91.25 88 TYR A C 1
ATOM 730 O O . TYR A 1 88 ? 8.119 -4.179 -3.121 1.00 91.25 88 TYR A O 1
ATOM 738 N N . GLY A 1 89 ? 8.314 -2.682 -4.784 1.00 92.69 89 GLY A N 1
ATOM 739 C CA . GLY A 1 89 ? 7.532 -1.630 -4.142 1.00 92.69 89 GLY A CA 1
ATOM 740 C C . GLY A 1 89 ? 6.096 -2.065 -3.862 1.00 92.69 89 GLY A C 1
ATOM 741 O O . GLY A 1 89 ? 5.596 -1.833 -2.765 1.00 92.69 89 GLY A O 1
ATOM 742 N N . ALA A 1 90 ? 5.457 -2.761 -4.801 1.00 93.06 90 ALA A N 1
ATOM 743 C CA . ALA A 1 90 ? 4.101 -3.275 -4.647 1.00 93.06 90 ALA A CA 1
ATOM 744 C C . ALA A 1 90 ? 3.988 -4.265 -3.488 1.00 93.06 90 ALA A C 1
ATOM 746 O O . ALA A 1 90 ? 3.082 -4.145 -2.662 1.00 93.06 90 ALA A O 1
ATOM 747 N N . LEU A 1 91 ? 4.954 -5.174 -3.343 1.00 94.31 91 LEU A N 1
ATOM 748 C CA . LEU A 1 91 ? 5.008 -6.065 -2.186 1.00 94.31 91 LEU A CA 1
ATOM 749 C C . LEU A 1 91 ? 5.210 -5.284 -0.879 1.00 94.31 91 LEU A C 1
ATOM 751 O O . LEU A 1 91 ? 4.501 -5.521 0.102 1.00 94.31 91 LEU A O 1
ATOM 755 N N . PHE A 1 92 ? 6.142 -4.328 -0.866 1.00 96.00 92 PHE A N 1
ATOM 756 C CA . PHE A 1 92 ? 6.392 -3.491 0.306 1.00 96.00 92 PHE A CA 1
ATOM 757 C C . PHE A 1 92 ? 5.133 -2.726 0.732 1.00 96.00 92 PHE A C 1
ATOM 759 O O . PHE A 1 92 ? 4.766 -2.760 1.906 1.00 96.00 92 PHE A O 1
ATOM 766 N N . TYR A 1 93 ? 4.432 -2.081 -0.203 1.00 95.88 93 TYR A N 1
ATOM 767 C CA . TYR A 1 93 ? 3.212 -1.333 0.100 1.00 95.88 93 TYR A CA 1
ATOM 768 C C . TYR A 1 93 ? 2.046 -2.238 0.484 1.00 95.88 93 TYR A C 1
ATOM 770 O O . TYR A 1 93 ? 1.285 -1.869 1.376 1.00 95.88 93 TYR A O 1
ATOM 778 N N . ALA A 1 94 ? 1.929 -3.430 -0.109 1.00 95.25 94 ALA A N 1
ATOM 779 C CA . ALA A 1 94 ? 0.937 -4.417 0.308 1.00 95.25 94 ALA A CA 1
ATOM 780 C C . ALA A 1 94 ? 1.079 -4.740 1.801 1.00 95.25 94 ALA A C 1
ATOM 782 O O . ALA A 1 94 ? 0.094 -4.701 2.536 1.00 95.25 94 ALA A O 1
ATOM 783 N N . LEU A 1 95 ? 2.309 -4.974 2.269 1.00 96.19 95 LEU A N 1
ATOM 784 C CA . LEU A 1 95 ? 2.599 -5.209 3.684 1.00 96.19 95 LEU A CA 1
ATOM 785 C C . LEU A 1 95 ? 2.430 -3.939 4.525 1.00 96.19 95 LEU A C 1
ATOM 787 O O . LEU A 1 95 ? 1.831 -3.985 5.600 1.00 96.19 95 LEU A O 1
ATOM 791 N N . ALA A 1 96 ? 2.911 -2.794 4.035 1.00 95.62 96 ALA A N 1
ATOM 792 C CA . ALA A 1 96 ? 2.825 -1.521 4.743 1.00 95.62 96 AL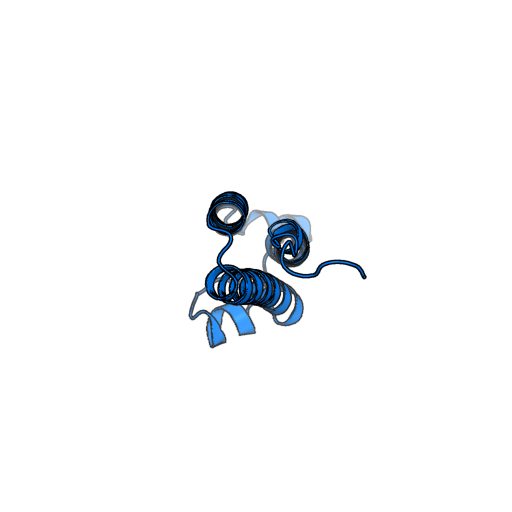A A CA 1
ATOM 793 C C . ALA A 1 96 ? 1.366 -1.141 5.036 1.00 95.62 96 ALA A C 1
ATOM 795 O O . ALA A 1 96 ? 1.034 -0.741 6.150 1.00 95.62 96 ALA A O 1
ATOM 796 N N . TYR A 1 97 ? 0.463 -1.319 4.070 1.00 96.19 97 TYR A N 1
ATOM 797 C CA . TYR A 1 97 ? -0.942 -0.932 4.207 1.00 96.19 97 TYR A CA 1
ATOM 798 C C . TYR A 1 97 ? -1.651 -1.699 5.328 1.00 96.19 97 TYR A C 1
ATOM 800 O O . TYR A 1 97 ? -2.533 -1.140 5.978 1.00 96.19 97 TYR A O 1
ATOM 808 N N . LEU A 1 98 ? -1.220 -2.924 5.646 1.00 93.44 98 LEU A N 1
ATOM 809 C CA . LEU A 1 98 ? -1.770 -3.703 6.760 1.00 93.44 98 LEU A CA 1
ATOM 810 C C . LEU A 1 98 ? -1.559 -3.014 8.120 1.00 93.44 98 LEU A C 1
ATOM 812 O O . LEU A 1 98 ? -2.402 -3.153 9.007 1.00 93.44 98 LEU A O 1
ATOM 816 N N . PHE A 1 99 ? -0.518 -2.189 8.288 1.00 93.31 99 PHE A N 1
ATOM 817 C CA . PHE A 1 99 ? -0.332 -1.391 9.512 1.00 93.31 99 PHE A CA 1
ATOM 818 C C . PHE A 1 99 ? -1.435 -0.344 9.718 1.00 93.31 99 PHE A C 1
ATOM 820 O O . PHE A 1 99 ? -1.685 0.094 10.852 1.00 93.31 99 PHE A O 1
ATOM 827 N N . ALA A 1 100 ? -2.135 0.042 8.649 1.00 93.31 100 ALA A N 1
ATOM 828 C CA . ALA A 1 100 ? -3.289 0.922 8.726 1.00 93.31 100 ALA A CA 1
ATOM 829 C C . ALA A 1 100 ? -4.570 0.207 9.192 1.00 93.31 100 ALA A C 1
ATOM 831 O O . ALA A 1 100 ? -5.587 0.872 9.386 1.00 93.31 100 ALA A O 1
ATOM 832 N N . MET A 1 101 ? -4.543 -1.106 9.462 1.00 91.81 101 MET A N 1
ATOM 833 C CA . MET A 1 101 ? -5.697 -1.777 10.061 1.00 91.81 101 MET A CA 1
ATOM 834 C C . MET A 1 101 ? -6.064 -1.155 11.420 1.00 91.81 101 MET A C 1
ATOM 836 O O . MET A 1 101 ? -5.192 -0.931 12.276 1.00 91.81 101 MET A O 1
ATOM 840 N N . PRO A 1 102 ? -7.355 -0.861 11.653 1.00 86.69 102 PRO A N 1
ATOM 841 C CA . PRO A 1 102 ? -7.822 -0.371 12.939 1.00 86.69 102 PRO A CA 1
ATOM 842 C C . PRO A 1 102 ? -7.802 -1.499 13.977 1.00 86.69 102 PRO A C 1
ATOM 844 O O . PRO A 1 102 ? -8.093 -2.658 13.684 1.00 86.69 102 PRO A O 1
ATOM 847 N N . ARG A 1 103 ? -7.486 -1.161 15.231 1.00 84.06 103 ARG A N 1
ATOM 848 C CA . ARG A 1 103 ? -7.528 -2.135 16.329 1.00 84.06 103 ARG A CA 1
ATOM 849 C C . ARG A 1 103 ? -8.980 -2.420 16.697 1.00 84.06 103 ARG A C 1
ATOM 851 O O . ARG A 1 103 ? -9.771 -1.492 16.862 1.00 84.06 103 ARG A O 1
ATOM 858 N N . ASN A 1 104 ? -9.325 -3.695 16.853 1.00 80.69 104 ASN A N 1
ATOM 859 C CA . ASN A 1 104 ? -10.661 -4.076 17.290 1.00 80.69 104 ASN A CA 1
ATOM 860 C C . ASN A 1 104 ? -10.865 -3.683 18.761 1.00 80.69 104 ASN A C 1
ATOM 862 O O . ASN A 1 104 ? -10.269 -4.273 19.656 1.00 80.69 104 ASN A O 1
ATOM 866 N N . ILE A 1 105 ? -11.700 -2.670 18.989 1.00 79.31 105 ILE A N 1
ATOM 867 C CA . ILE A 1 105 ? -12.086 -2.179 20.321 1.00 79.31 105 ILE A CA 1
ATOM 868 C C . ILE A 1 105 ? -13.457 -2.705 20.776 1.00 79.31 105 ILE A C 1
ATOM 870 O O . ILE A 1 105 ? -13.911 -2.364 21.864 1.00 79.31 105 ILE A O 1
ATOM 874 N N . PHE A 1 106 ? -14.137 -3.501 19.943 1.00 74.12 106 PHE A N 1
ATOM 875 C CA . PHE A 1 106 ? -15.502 -3.980 20.197 1.00 74.12 106 PHE A CA 1
ATOM 876 C C . PHE A 1 106 ? -15.551 -5.383 20.799 1.00 74.12 106 PHE A C 1
ATOM 878 O O . PHE A 1 106 ? -16.580 -5.772 21.346 1.00 74.12 106 PHE A O 1
ATOM 885 N N . VAL A 1 107 ? -14.460 -6.143 20.707 1.00 69.50 107 VAL A N 1
ATOM 886 C CA . VAL A 1 107 ? -14.338 -7.433 21.388 1.00 69.50 107 VAL A CA 1
ATOM 887 C C . VAL A 1 107 ? -13.841 -7.165 22.804 1.00 69.50 107 VAL A C 1
ATOM 889 O O . VAL A 1 107 ? -12.700 -6.751 23.001 1.00 69.50 107 VAL A O 1
ATOM 892 N N . LYS A 1 108 ? -14.712 -7.380 23.793 1.00 58.16 108 LYS A N 1
ATOM 893 C CA . LYS A 1 108 ? -14.276 -7.569 25.176 1.00 58.16 108 LYS A CA 1
ATOM 894 C C . LYS A 1 108 ? -13.707 -8.982 25.271 1.00 58.16 108 LYS A C 1
ATOM 896 O O . LYS A 1 108 ? -14.415 -9.931 24.947 1.00 58.16 108 LYS A O 1
ATOM 901 N N . TYR A 1 109 ? -12.449 -9.106 25.682 1.00 56.38 109 TYR A N 1
ATOM 902 C CA . TYR A 1 109 ? -11.960 -10.377 26.207 1.00 56.38 109 TYR A CA 1
ATOM 903 C C . TYR A 1 109 ? -12.760 -10.642 27.489 1.00 56.38 109 TYR A C 1
ATOM 905 O O . TYR A 1 109 ? -12.734 -9.808 28.398 1.00 56.38 109 TYR A O 1
ATOM 913 N N . VAL A 1 110 ? -13.575 -11.699 27.470 1.00 52.56 110 VAL A N 1
ATOM 914 C CA . VAL A 1 110 ? -14.228 -12.264 28.660 1.00 52.56 110 VAL A CA 1
ATOM 915 C C . VAL A 1 110 ? -13.203 -13.115 29.386 1.00 52.56 110 VAL A C 1
ATOM 917 O O . VAL A 1 110 ? -12.470 -13.840 28.674 1.00 52.56 110 VAL A O 1
#